Protein AF-A0A3N6HNC4-F1 (afdb_monomer_lite)

Foldseek 3Di:
DVVLCVPPVSVVVVLVVVLLVVCCVDPNVPPDPVRDDLQRQLLSQLCSVVPPHSVDPVSSVSSVCVVVVVVVVVVVVD

Sequence (78 aa):
MEESLQDPGQNIFIASEYLAQLKAESEFVDVPAEEMTPAQYQELAARYNGGPYWEGSDAQAYGRGFDNDLSNAREAMR

Structure (mmCIF, N/CA/C/O backbone):
data_AF-A0A3N6HNC4-F1
#
_entry.id   AF-A0A3N6HNC4-F1
#
loop_
_atom_site.group_PDB
_atom_site.id
_atom_site.type_symbol
_atom_site.label_atom_id
_atom_site.label_alt_id
_atom_site.label_comp_id
_atom_site.label_asym_id
_atom_site.label_entity_id
_atom_site.label_seq_id
_atom_site.pdbx_PDB_ins_code
_atom_site.Cartn_x
_atom_site.Cartn_y
_atom_site.Cartn_z
_atom_site.occupancy
_atom_site.B_iso_or_equiv
_atom_site.auth_seq_id
_atom_site.auth_comp_id
_atom_site.auth_asym_id
_atom_site.auth_atom_id
_atom_site.pdbx_PDB_model_num
ATOM 1 N N . MET A 1 1 ? -0.461 16.564 -16.017 1.00 51.22 1 MET A N 1
ATOM 2 C CA . MET A 1 1 ? -0.194 15.358 -15.203 1.00 51.22 1 MET A CA 1
ATOM 3 C C . MET A 1 1 ? 0.918 15.610 -14.198 1.00 51.22 1 MET A C 1
ATOM 5 O O . MET A 1 1 ? 0.746 15.222 -13.056 1.00 51.22 1 MET A O 1
ATOM 9 N N . GLU A 1 2 ? 2.005 16.300 -14.560 1.00 55.16 2 GLU A N 1
ATOM 10 C CA . GLU A 1 2 ? 3.046 16.652 -13.578 1.00 55.16 2 GLU A CA 1
ATOM 11 C C . GLU A 1 2 ? 2.579 17.671 -12.524 1.00 55.16 2 GLU A C 1
ATOM 13 O O . GLU A 1 2 ? 2.879 17.480 -11.355 1.00 55.16 2 GLU A O 1
ATOM 18 N N . GLU A 1 3 ? 1.776 18.686 -12.873 1.00 53.91 3 GLU A N 1
ATOM 19 C CA . GLU A 1 3 ? 1.291 19.681 -11.889 1.00 53.91 3 GLU A CA 1
ATOM 20 C C . GLU A 1 3 ? 0.339 19.107 -10.825 1.00 53.91 3 GLU A C 1
ATOM 22 O O . GLU A 1 3 ? 0.421 19.494 -9.664 1.00 53.91 3 GLU A O 1
ATOM 27 N N . SER A 1 4 ? -0.515 18.136 -11.170 1.00 52.75 4 SER A N 1
ATOM 28 C CA . SER A 1 4 ? -1.422 17.491 -10.202 1.00 52.75 4 SER A CA 1
ATOM 29 C C . SER A 1 4 ? -0.696 16.594 -9.195 1.00 52.75 4 SER A C 1
ATOM 31 O O . SER A 1 4 ? -1.256 16.257 -8.158 1.00 52.75 4 SER A O 1
ATOM 33 N N . LEU A 1 5 ? 0.546 16.196 -9.498 1.00 59.97 5 LEU A N 1
ATOM 34 C CA . LEU A 1 5 ? 1.425 15.494 -8.559 1.00 59.97 5 LEU A CA 1
ATOM 35 C C . LEU A 1 5 ? 2.188 16.465 -7.643 1.00 59.97 5 LEU A C 1
ATOM 37 O O . LEU A 1 5 ? 2.728 16.025 -6.629 1.00 59.97 5 LEU A O 1
ATOM 41 N N . GLN A 1 6 ? 2.241 17.757 -7.992 1.00 69.69 6 GLN A N 1
ATOM 42 C CA . GLN A 1 6 ? 2.935 18.800 -7.228 1.00 69.69 6 GLN A CA 1
ATOM 43 C C . GLN A 1 6 ? 2.040 19.418 -6.146 1.00 69.69 6 GLN A C 1
ATOM 45 O O . GLN A 1 6 ? 2.558 19.855 -5.122 1.00 69.69 6 GLN A O 1
ATOM 50 N N . ASP A 1 7 ? 0.716 19.438 -6.344 1.00 82.75 7 ASP A N 1
ATOM 51 C CA . ASP A 1 7 ? -0.237 19.820 -5.296 1.00 82.75 7 ASP A CA 1
ATOM 52 C C . ASP A 1 7 ? -0.454 18.651 -4.313 1.00 82.75 7 ASP A C 1
ATOM 54 O O . ASP A 1 7 ? -0.953 17.596 -4.719 1.00 82.75 7 ASP A O 1
ATOM 58 N N . PRO A 1 8 ? -0.117 18.802 -3.018 1.00 80.88 8 PRO A N 1
ATOM 59 C CA . PRO A 1 8 ? -0.224 17.706 -2.057 1.00 80.88 8 PRO A CA 1
ATOM 60 C C . PRO A 1 8 ? -1.653 17.177 -1.881 1.00 80.88 8 PRO A C 1
ATOM 62 O O . PRO A 1 8 ? -1.835 15.982 -1.660 1.00 80.88 8 PRO A O 1
ATOM 65 N N . GLY A 1 9 ? -2.670 18.038 -1.996 1.00 84.75 9 GLY A N 1
ATOM 66 C CA . GLY A 1 9 ? -4.070 17.644 -1.840 1.00 84.75 9 GLY A CA 1
ATOM 67 C C . GLY A 1 9 ? -4.554 16.768 -2.994 1.00 84.75 9 GLY A C 1
ATOM 68 O O . GLY A 1 9 ? -5.127 15.701 -2.768 1.00 84.75 9 GLY A O 1
ATOM 69 N N . GLN A 1 10 ? -4.279 17.181 -4.233 1.00 84.50 10 GLN A N 1
ATOM 70 C CA . GLN A 1 10 ? -4.580 16.384 -5.423 1.00 84.50 10 GLN A CA 1
ATOM 71 C C . GLN A 1 10 ? -3.781 15.082 -5.460 1.00 84.50 10 GLN A C 1
ATOM 73 O O . GLN A 1 10 ? -4.337 14.045 -5.819 1.00 84.50 10 GLN A O 1
ATOM 78 N N . ASN A 1 11 ? -2.512 15.111 -5.049 1.00 83.38 11 ASN A N 1
ATOM 79 C CA . ASN A 1 11 ? -1.676 13.918 -4.981 1.00 83.38 11 ASN A CA 1
ATOM 80 C C . ASN A 1 11 ? -2.265 12.879 -4.009 1.00 83.38 11 ASN A C 1
ATOM 82 O O . ASN A 1 11 ? -2.476 11.730 -4.396 1.00 83.38 11 ASN A O 1
ATOM 86 N N . ILE A 1 12 ? -2.639 13.300 -2.793 1.00 86.00 12 ILE A N 1
ATOM 87 C CA . ILE A 1 12 ? -3.280 12.422 -1.802 1.00 86.00 12 ILE A CA 1
ATOM 88 C C . ILE A 1 12 ? -4.593 11.846 -2.337 1.00 86.00 12 ILE A C 1
ATOM 90 O O . ILE A 1 12 ? -4.844 10.653 -2.169 1.00 86.00 12 ILE A O 1
ATOM 94 N N . PHE A 1 13 ? -5.418 12.659 -3.002 1.00 88.38 13 PHE A N 1
ATOM 95 C CA . PHE A 1 13 ? -6.672 12.184 -3.585 1.00 88.38 13 PHE A CA 1
ATOM 96 C C . PHE A 1 13 ? -6.429 11.101 -4.648 1.00 88.38 13 PHE A C 1
ATOM 98 O O . PHE A 1 13 ? -7.013 10.025 -4.569 1.00 88.38 13 PHE A O 1
ATOM 105 N N . ILE A 1 14 ? -5.513 11.340 -5.592 1.00 89.31 14 ILE A N 1
ATOM 106 C CA . ILE A 1 14 ? -5.176 10.379 -6.656 1.00 89.31 14 ILE A CA 1
ATOM 107 C C . ILE A 1 14 ? -4.608 9.079 -6.069 1.00 89.31 14 ILE A C 1
ATOM 109 O O . ILE A 1 14 ? -5.016 7.991 -6.476 1.00 89.31 14 ILE A O 1
ATOM 113 N N . ALA A 1 15 ? -3.693 9.179 -5.102 1.00 90.75 15 ALA A N 1
ATOM 114 C CA . ALA A 1 15 ? -3.123 8.014 -4.431 1.00 90.75 15 ALA A CA 1
ATOM 115 C C . ALA A 1 15 ? -4.198 7.199 -3.691 1.00 90.75 15 ALA A C 1
ATOM 117 O O . ALA A 1 15 ? -4.184 5.970 -3.745 1.00 90.75 15 ALA A O 1
ATOM 118 N N . SER A 1 16 ? -5.152 7.878 -3.046 1.00 91.12 16 SER A N 1
ATOM 119 C CA . SER A 1 16 ? -6.256 7.234 -2.323 1.00 91.12 16 SER A CA 1
ATOM 120 C C . SER A 1 16 ? -7.204 6.491 -3.264 1.00 91.12 16 SER A C 1
ATOM 122 O O . SER A 1 16 ? -7.557 5.347 -2.985 1.00 91.12 16 SER A O 1
ATOM 124 N N . GLU A 1 17 ? -7.561 7.090 -4.403 1.00 94.94 17 GLU A N 1
ATOM 125 C CA . GLU A 1 17 ? -8.385 6.433 -5.427 1.00 94.94 17 GLU A CA 1
ATOM 126 C C . GLU A 1 17 ? -7.690 5.188 -5.993 1.00 94.94 17 GLU A C 1
ATOM 128 O O . GLU A 1 17 ? -8.307 4.132 -6.137 1.00 94.94 17 GLU A O 1
ATOM 133 N N . TYR A 1 18 ? -6.382 5.274 -6.252 1.00 95.88 18 TYR A N 1
ATOM 134 C CA . TYR A 1 18 ? -5.629 4.122 -6.740 1.00 95.88 18 TYR A CA 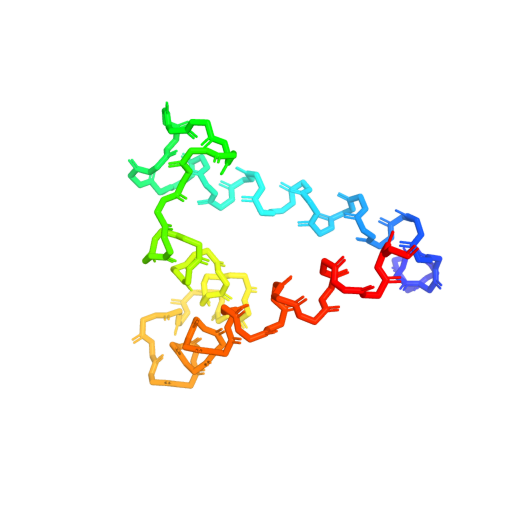1
ATOM 135 C C . TYR A 1 18 ? -5.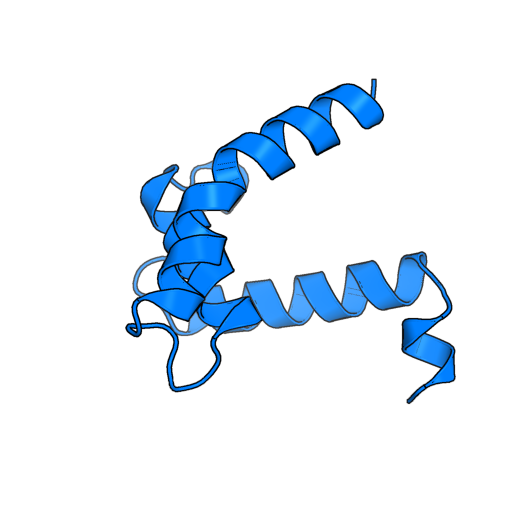538 3.001 -5.690 1.00 95.88 18 TYR A C 1
ATOM 137 O O . TYR A 1 18 ? -5.727 1.831 -6.018 1.00 95.88 18 TYR A O 1
ATOM 145 N N . LEU A 1 19 ? -5.340 3.331 -4.410 1.00 95.19 19 LEU A N 1
ATOM 146 C CA . LEU A 1 19 ? -5.396 2.347 -3.321 1.00 95.19 19 LEU A CA 1
ATOM 147 C C . LEU A 1 19 ? -6.780 1.693 -3.193 1.00 95.19 19 LEU A C 1
ATOM 149 O O . LEU A 1 19 ? -6.863 0.483 -2.971 1.00 95.19 19 LEU A O 1
ATOM 153 N N . ALA A 1 20 ? -7.860 2.460 -3.364 1.00 95.69 20 ALA A N 1
ATOM 154 C CA . ALA A 1 20 ? -9.221 1.929 -3.352 1.00 95.69 20 ALA A CA 1
ATOM 155 C C . ALA A 1 20 ? -9.452 0.936 -4.501 1.00 95.69 20 ALA A C 1
ATOM 157 O O . ALA A 1 20 ? -10.038 -0.127 -4.283 1.00 95.69 20 ALA A O 1
ATOM 158 N N . GLN A 1 21 ? -8.931 1.231 -5.696 1.00 97.44 21 GLN A N 1
ATOM 159 C CA . GLN A 1 21 ? -8.955 0.298 -6.821 1.00 97.44 21 GLN A CA 1
ATOM 160 C C . GLN A 1 21 ? -8.181 -0.991 -6.502 1.00 97.44 21 GLN A C 1
ATOM 162 O O . GLN A 1 21 ? -8.723 -2.083 -6.663 1.00 97.44 21 GLN A O 1
ATOM 167 N N . LEU A 1 22 ? -6.952 -0.887 -5.988 1.00 97.56 22 LEU A N 1
ATOM 168 C CA . LEU A 1 22 ? -6.139 -2.059 -5.633 1.00 97.56 22 LEU A CA 1
ATOM 169 C C . LEU A 1 22 ? -6.806 -2.943 -4.571 1.00 97.56 22 LEU A C 1
ATOM 171 O O . LEU A 1 22 ? -6.689 -4.166 -4.627 1.00 97.56 22 LEU A O 1
ATOM 175 N N . LYS A 1 23 ? -7.526 -2.339 -3.618 1.00 97.75 23 LYS A N 1
ATOM 176 C CA . LYS A 1 23 ? -8.340 -3.058 -2.628 1.00 97.75 23 LYS A CA 1
ATOM 177 C C . LYS A 1 23 ? -9.543 -3.753 -3.261 1.00 97.75 23 LYS A C 1
ATOM 179 O O . LYS A 1 23 ? -9.878 -4.863 -2.860 1.00 97.75 23 LYS A O 1
ATOM 184 N N . ALA A 1 24 ? -10.201 -3.116 -4.226 1.00 97.12 24 ALA A N 1
ATOM 185 C CA . ALA A 1 24 ? -11.319 -3.721 -4.947 1.00 97.12 24 ALA A CA 1
ATOM 186 C C . ALA A 1 24 ? -10.884 -4.918 -5.813 1.00 97.12 24 ALA A C 1
ATOM 188 O O . ALA A 1 24 ? -11.676 -5.825 -6.051 1.00 97.12 24 ALA A O 1
ATOM 189 N N . GLU A 1 25 ? -9.626 -4.931 -6.257 1.00 96.56 25 GLU A N 1
ATOM 190 C CA . GLU A 1 25 ? -9.009 -6.020 -7.024 1.00 96.56 25 GLU A CA 1
ATOM 191 C C . GLU A 1 25 ? -8.377 -7.119 -6.144 1.00 96.56 25 GLU A C 1
ATOM 193 O O . GLU A 1 25 ? -7.849 -8.103 -6.668 1.00 96.56 25 GLU A O 1
ATOM 198 N N . SER A 1 26 ? -8.397 -6.968 -4.816 1.00 96.38 26 SER A N 1
ATOM 199 C CA . SER A 1 26 ? -7.864 -7.954 -3.873 1.00 96.38 26 SER A CA 1
ATOM 200 C C . SER A 1 26 ? -8.975 -8.726 -3.159 1.00 96.38 26 SER A C 1
ATOM 202 O O . SER A 1 26 ? -10.166 -8.444 -3.290 1.00 96.38 26 SER A O 1
ATOM 204 N N . GLU A 1 27 ? -8.583 -9.693 -2.332 1.00 96.88 27 GLU A N 1
ATOM 205 C CA . GLU A 1 27 ? -9.512 -10.439 -1.475 1.00 96.88 27 GLU A CA 1
ATOM 206 C C . GLU A 1 27 ? -10.100 -9.580 -0.334 1.00 96.88 27 GLU A C 1
ATOM 208 O O . GLU A 1 27 ? -10.903 -10.062 0.461 1.00 96.88 27 GLU A O 1
ATOM 213 N N . PHE A 1 28 ? -9.707 -8.305 -0.225 1.00 94.31 28 PHE A N 1
ATOM 214 C CA . PHE A 1 28 ? -10.082 -7.405 0.872 1.00 94.31 28 PHE A CA 1
ATOM 215 C C . PHE A 1 28 ? -11.191 -6.421 0.475 1.00 94.31 28 PHE A C 1
ATOM 217 O O . PHE A 1 28 ? -11.452 -5.458 1.201 1.00 94.31 28 PHE A O 1
ATOM 224 N N . VAL A 1 29 ? -11.842 -6.626 -0.674 1.00 96.25 29 VAL A N 1
ATOM 225 C CA . VAL A 1 29 ? -12.890 -5.737 -1.202 1.00 96.25 29 VAL A CA 1
ATOM 226 C C . VAL A 1 29 ? -13.988 -5.442 -0.173 1.00 96.25 29 VAL A C 1
ATOM 228 O O . VAL A 1 29 ? -14.336 -4.276 0.011 1.00 96.25 29 VAL A O 1
ATOM 231 N N . ASP A 1 30 ? -14.416 -6.446 0.592 1.00 96.81 30 ASP A N 1
ATOM 232 C CA . ASP A 1 30 ? -15.507 -6.331 1.571 1.00 96.81 30 ASP A CA 1
ATOM 233 C C . ASP A 1 30 ? -15.055 -5.922 2.983 1.00 96.81 30 ASP A C 1
ATOM 235 O O . ASP A 1 30 ? -15.883 -5.745 3.873 1.00 96.81 30 ASP A O 1
ATOM 239 N N . VAL A 1 31 ? -13.750 -5.761 3.217 1.00 96.81 31 VAL A N 1
ATOM 240 C CA . VAL A 1 31 ? -13.216 -5.341 4.522 1.00 96.81 31 VAL A CA 1
ATOM 241 C C . VAL A 1 31 ? -13.227 -3.812 4.592 1.00 96.81 31 VAL A C 1
ATOM 243 O O . VAL A 1 31 ? -12.612 -3.188 3.727 1.00 96.81 31 VAL A O 1
ATOM 246 N N . PRO A 1 32 ? -13.891 -3.159 5.562 1.00 95.12 32 PRO A N 1
ATOM 247 C CA . PRO A 1 32 ? -13.760 -1.713 5.748 1.00 95.12 32 PRO A CA 1
ATOM 248 C C . PRO A 1 32 ? -12.287 -1.327 5.928 1.00 95.12 32 PRO A C 1
ATOM 250 O O . PRO A 1 32 ? -11.533 -2.062 6.565 1.00 95.12 32 PRO A O 1
ATOM 253 N N . ALA A 1 33 ? -11.843 -0.205 5.354 1.00 90.88 33 ALA A N 1
ATOM 254 C CA . ALA A 1 33 ? -10.421 0.153 5.359 1.00 90.88 33 ALA A CA 1
ATOM 255 C C . ALA A 1 33 ? -9.878 0.231 6.797 1.00 90.88 33 ALA A C 1
ATOM 257 O O . ALA A 1 33 ? -8.853 -0.356 7.122 1.00 90.88 33 ALA A O 1
ATOM 258 N N . GLU A 1 34 ? -10.620 0.864 7.694 1.00 89.62 34 GLU A N 1
ATOM 259 C CA . GLU A 1 34 ? -10.341 1.009 9.120 1.00 89.62 34 GLU A CA 1
ATOM 260 C C . GLU A 1 34 ? -10.297 -0.315 9.906 1.00 89.62 34 GLU A C 1
ATOM 262 O O . GLU A 1 34 ? -9.717 -0.355 10.992 1.00 89.62 34 GLU A O 1
ATOM 267 N N . GLU A 1 35 ? -10.859 -1.392 9.352 1.00 95.00 35 GLU A N 1
ATOM 268 C CA . GLU A 1 35 ? -10.866 -2.743 9.927 1.00 95.00 35 GLU A CA 1
ATOM 269 C C . GLU A 1 35 ? -9.832 -3.675 9.277 1.00 95.00 35 GLU A C 1
ATOM 271 O O . GLU A 1 35 ? -9.675 -4.821 9.706 1.00 95.00 35 GLU A O 1
ATOM 276 N N . MET A 1 36 ? -9.102 -3.205 8.259 1.00 94.12 36 MET A N 1
ATOM 277 C CA . MET A 1 36 ? -8.059 -4.000 7.621 1.00 94.12 36 MET A CA 1
ATOM 278 C C . MET A 1 36 ? -6.969 -4.384 8.622 1.00 94.12 36 MET A C 1
ATOM 280 O O . MET A 1 36 ? -6.482 -3.585 9.426 1.00 94.12 36 MET A O 1
ATOM 284 N N . THR A 1 37 ? -6.550 -5.640 8.542 1.00 94.31 37 THR A N 1
ATOM 285 C CA . THR A 1 37 ? -5.430 -6.149 9.331 1.00 94.31 37 THR A CA 1
ATOM 286 C C . THR A 1 37 ? -4.109 -5.547 8.841 1.00 94.31 37 THR A C 1
ATOM 288 O O . THR A 1 37 ? -4.006 -5.164 7.670 1.00 94.31 37 THR A O 1
ATOM 291 N N . PRO A 1 38 ? -3.054 -5.533 9.680 1.00 92.62 38 PRO A N 1
ATOM 292 C CA . PRO A 1 38 ? -1.730 -5.088 9.252 1.00 92.62 38 PRO A CA 1
ATOM 293 C C . PRO A 1 38 ? -1.259 -5.785 7.970 1.00 92.62 38 PRO A C 1
ATOM 295 O O . PRO A 1 38 ? -0.871 -5.121 7.021 1.00 92.62 38 PRO A O 1
ATOM 298 N N . ALA A 1 39 ? -1.403 -7.110 7.872 1.00 95.06 39 ALA A N 1
ATOM 299 C CA . ALA A 1 39 ? -0.995 -7.863 6.683 1.00 95.06 39 ALA A CA 1
ATOM 300 C C . ALA A 1 39 ? -1.710 -7.400 5.399 1.00 95.06 39 ALA A C 1
ATOM 302 O O . ALA A 1 39 ? -1.084 -7.292 4.347 1.00 95.06 39 ALA A O 1
ATOM 303 N N . GLN A 1 40 ? -3.001 -7.072 5.487 1.00 96.31 40 GLN A N 1
ATOM 304 C CA . GLN A 1 40 ? -3.764 -6.585 4.337 1.00 96.31 40 GLN A CA 1
ATOM 305 C C . GLN A 1 40 ? -3.304 -5.189 3.898 1.00 96.31 40 GLN A C 1
ATOM 307 O O . GLN A 1 40 ? -3.223 -4.907 2.702 1.00 96.31 40 GLN A O 1
ATOM 312 N N . TYR A 1 41 ? -2.956 -4.321 4.849 1.00 94.81 41 TYR A N 1
ATOM 313 C CA . TYR A 1 41 ? -2.357 -3.028 4.532 1.00 94.81 41 TYR A CA 1
ATOM 314 C C . TYR A 1 41 ? -0.965 -3.158 3.904 1.00 94.81 41 TYR A C 1
ATOM 316 O O . TYR A 1 41 ? -0.664 -2.473 2.926 1.00 94.81 41 TYR A O 1
ATOM 324 N N . GLN A 1 42 ? -0.127 -4.053 4.430 1.00 96.25 42 GLN A N 1
ATOM 325 C CA . GLN A 1 42 ? 1.203 -4.316 3.883 1.00 96.25 42 GLN A CA 1
ATOM 326 C C . GLN A 1 42 ? 1.119 -4.828 2.437 1.00 96.25 42 GLN A C 1
ATOM 328 O O . GLN A 1 42 ? 1.902 -4.405 1.586 1.00 96.25 42 GLN A O 1
ATOM 333 N N . GLU A 1 43 ? 0.144 -5.687 2.130 1.00 97.12 43 GLU A N 1
ATOM 334 C CA . GLU A 1 43 ? -0.097 -6.136 0.759 1.00 97.12 43 GLU A CA 1
ATOM 335 C C . GLU A 1 43 ? -0.510 -4.977 -0.159 1.00 97.12 43 GLU A C 1
ATOM 337 O O . GLU A 1 43 ? 0.051 -4.841 -1.247 1.00 97.12 43 GLU A O 1
ATOM 342 N N . LEU A 1 44 ? -1.429 -4.101 0.270 1.00 96.50 44 LEU A N 1
ATOM 343 C CA . LEU A 1 44 ? -1.784 -2.912 -0.516 1.00 96.50 44 LEU A CA 1
ATOM 344 C C . LEU A 1 44 ? -0.576 -2.000 -0.758 1.00 96.50 44 LEU A C 1
ATOM 346 O O . LEU A 1 44 ? -0.399 -1.514 -1.874 1.00 96.50 44 LEU A O 1
ATOM 350 N N . ALA A 1 45 ? 0.289 -1.809 0.241 1.00 95.81 45 ALA A N 1
ATOM 351 C CA . ALA A 1 45 ? 1.516 -1.034 0.085 1.00 95.81 45 ALA A CA 1
ATOM 352 C C . ALA A 1 45 ? 2.481 -1.680 -0.925 1.00 95.81 45 ALA A C 1
ATOM 354 O O . ALA A 1 45 ? 3.067 -0.981 -1.755 1.00 95.81 45 ALA A O 1
ATOM 355 N N . ALA A 1 46 ? 2.617 -3.009 -0.909 1.00 97.56 46 ALA A N 1
ATOM 356 C CA . ALA A 1 46 ? 3.413 -3.733 -1.896 1.00 97.56 46 ALA A CA 1
ATOM 357 C C . ALA A 1 46 ? 2.815 -3.620 -3.308 1.00 97.56 46 ALA A C 1
ATOM 359 O O . ALA A 1 46 ? 3.551 -3.366 -4.260 1.00 97.56 46 ALA A O 1
ATOM 360 N N . ARG A 1 47 ? 1.488 -3.744 -3.456 1.00 97.75 47 ARG A N 1
ATOM 361 C CA . ARG A 1 47 ? 0.772 -3.589 -4.737 1.00 97.75 47 ARG A CA 1
ATOM 362 C C . ARG A 1 47 ? 0.914 -2.181 -5.311 1.00 97.75 47 ARG A C 1
ATOM 364 O O . ARG A 1 47 ? 1.237 -2.032 -6.487 1.00 97.75 47 ARG A O 1
ATOM 371 N N . TYR A 1 48 ? 0.743 -1.161 -4.474 1.00 95.62 48 TYR A N 1
ATOM 372 C CA . TYR A 1 48 ? 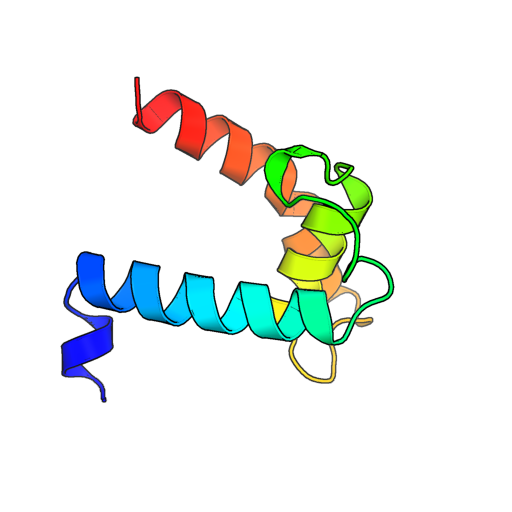0.845 0.243 -4.872 1.00 95.62 48 TYR A CA 1
ATOM 373 C C . TYR A 1 48 ? 2.234 0.584 -5.424 1.00 95.62 48 TYR A C 1
ATOM 375 O O . 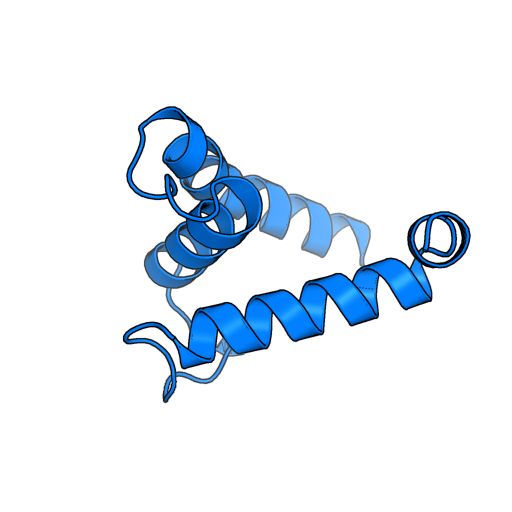TYR A 1 48 ? 2.344 1.196 -6.484 1.00 95.62 48 TYR A O 1
ATOM 383 N N . ASN A 1 49 ? 3.291 0.151 -4.730 1.00 94.56 49 ASN A N 1
ATOM 384 C CA . ASN A 1 49 ? 4.669 0.489 -5.092 1.00 94.56 49 ASN A CA 1
ATOM 385 C C . ASN A 1 49 ? 5.288 -0.482 -6.114 1.00 94.56 49 ASN A C 1
ATOM 387 O O . ASN A 1 49 ? 6.155 -0.089 -6.891 1.00 94.56 49 ASN A O 1
ATOM 391 N N . GLY A 1 50 ? 4.869 -1.749 -6.114 1.00 95.06 50 GLY A N 1
ATOM 392 C CA . GLY A 1 50 ? 5.425 -2.807 -6.962 1.00 95.06 50 GLY A CA 1
ATOM 393 C C . GLY A 1 50 ? 4.679 -3.048 -8.274 1.00 95.06 50 GLY A C 1
ATOM 394 O O . GLY A 1 50 ? 5.218 -3.702 -9.171 1.00 95.06 50 GLY A O 1
ATOM 395 N N . GLY A 1 51 ? 3.445 -2.547 -8.402 1.00 94.69 51 GLY A N 1
ATOM 396 C CA . GLY A 1 51 ? 2.606 -2.757 -9.581 1.00 94.69 51 GLY A CA 1
ATOM 397 C C . GLY A 1 51 ? 2.462 -4.250 -9.927 1.00 94.69 51 GLY A C 1
ATOM 398 O O . GLY A 1 51 ? 2.2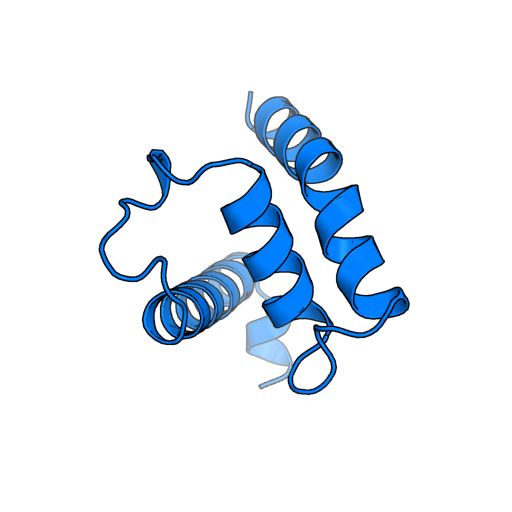82 -5.073 -9.030 1.00 94.69 51 GLY A O 1
ATOM 399 N N . PRO A 1 52 ? 2.592 -4.652 -11.206 1.00 95.00 52 PRO A N 1
ATOM 400 C CA . PRO A 1 52 ? 2.506 -6.059 -11.615 1.00 95.00 52 PRO A CA 1
ATOM 401 C C . PRO A 1 52 ? 3.527 -7.004 -10.959 1.00 95.00 52 PRO A C 1
ATOM 403 O O . PRO A 1 52 ? 3.353 -8.216 -11.020 1.00 95.00 52 PRO A O 1
ATOM 406 N N . TYR A 1 53 ? 4.588 -6.475 -10.344 1.00 96.06 53 TYR A N 1
ATOM 407 C CA . TYR A 1 53 ? 5.664 -7.250 -9.719 1.00 96.06 53 TYR A CA 1
ATOM 408 C C . TYR A 1 53 ? 5.601 -7.217 -8.187 1.00 96.06 53 TYR A C 1
ATOM 410 O O . TYR A 1 53 ? 6.610 -7.441 -7.518 1.00 96.06 53 TYR A O 1
ATOM 418 N N . TRP A 1 54 ? 4.430 -6.918 -7.619 1.00 96.69 54 TRP A N 1
ATOM 419 C CA . TRP A 1 54 ? 4.256 -6.698 -6.182 1.00 96.69 54 TRP A CA 1
ATOM 420 C C . TRP A 1 54 ? 4.625 -7.896 -5.294 1.00 96.69 54 TRP A C 1
ATOM 422 O O . TRP A 1 54 ? 4.965 -7.723 -4.125 1.00 96.69 54 TRP A O 1
ATOM 432 N N . GLU A 1 55 ? 4.605 -9.107 -5.845 1.00 96.69 55 GLU A N 1
ATOM 433 C CA . GLU A 1 55 ? 5.033 -10.329 -5.155 1.00 96.69 55 GLU A CA 1
ATOM 434 C C . GLU A 1 55 ? 6.565 -10.420 -4.996 1.00 96.69 55 GLU A C 1
ATOM 436 O O . GLU A 1 55 ? 7.071 -11.207 -4.196 1.00 96.69 55 GLU A O 1
ATOM 441 N N . GLY A 1 56 ? 7.325 -9.607 -5.7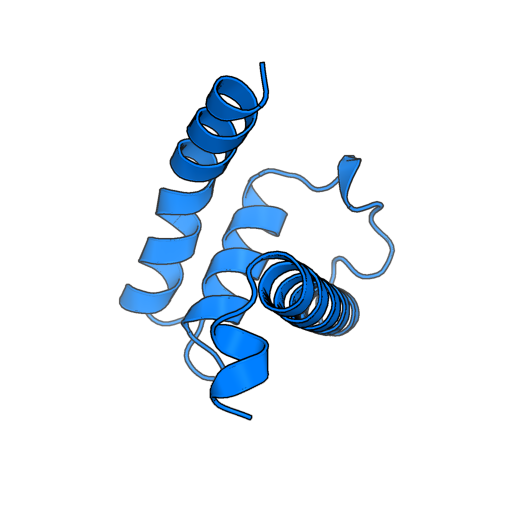37 1.00 97.38 56 GLY A N 1
ATOM 442 C CA . GLY A 1 56 ? 8.784 -9.564 -5.676 1.00 97.38 56 GLY A CA 1
ATOM 443 C C . GLY A 1 56 ? 9.318 -9.042 -4.338 1.00 97.38 56 GLY A C 1
ATOM 444 O O . GLY A 1 56 ? 8.694 -8.218 -3.669 1.00 97.38 56 GLY A O 1
ATOM 445 N N . SER A 1 57 ? 10.524 -9.478 -3.960 1.00 95.50 57 SER A N 1
ATOM 446 C CA . SER A 1 57 ? 11.159 -9.143 -2.672 1.00 95.50 57 SER A CA 1
ATOM 447 C C . SER A 1 57 ? 11.251 -7.644 -2.385 1.00 95.50 57 SER A C 1
ATOM 449 O O . SER A 1 57 ? 11.114 -7.232 -1.226 1.00 95.50 57 SER A O 1
ATOM 451 N N . ASP A 1 58 ? 11.478 -6.860 -3.438 1.00 93.62 58 ASP A N 1
ATOM 452 C CA . ASP A 1 58 ? 11.659 -5.411 -3.380 1.00 93.62 58 ASP A CA 1
ATOM 453 C C . ASP A 1 58 ? 10.323 -4.714 -3.122 1.00 93.62 58 ASP A C 1
ATOM 455 O O . ASP A 1 58 ? 10.217 -3.882 -2.225 1.00 93.62 58 ASP A O 1
ATOM 459 N N . ALA A 1 59 ? 9.265 -5.125 -3.821 1.00 95.56 59 ALA A N 1
ATOM 460 C CA . ALA A 1 59 ? 7.923 -4.609 -3.591 1.00 95.56 59 ALA A CA 1
ATOM 461 C C . ALA A 1 59 ? 7.405 -4.967 -2.189 1.00 95.56 59 ALA A C 1
ATOM 463 O O . ALA A 1 59 ? 6.873 -4.123 -1.469 1.00 95.56 59 ALA A O 1
ATOM 464 N N . GLN A 1 60 ? 7.659 -6.199 -1.748 1.00 97.00 60 GLN A N 1
ATOM 465 C CA . GLN A 1 60 ? 7.340 -6.654 -0.395 1.00 97.00 60 GLN A CA 1
ATOM 466 C C . GLN A 1 60 ? 8.097 -5.869 0.692 1.00 97.00 60 GLN A C 1
ATOM 468 O O . GLN A 1 60 ? 7.667 -5.848 1.846 1.00 97.00 60 GLN A O 1
ATOM 473 N N . ALA A 1 61 ? 9.216 -5.208 0.364 1.00 95.44 61 ALA A N 1
ATOM 474 C CA . ALA A 1 61 ? 9.908 -4.330 1.308 1.00 95.44 61 ALA A CA 1
ATOM 475 C C . ALA A 1 61 ? 9.076 -3.092 1.661 1.00 95.44 61 ALA A C 1
ATOM 477 O O . ALA A 1 61 ? 9.076 -2.699 2.827 1.00 95.44 61 ALA A O 1
ATOM 478 N N . TYR A 1 62 ? 8.315 -2.541 0.709 1.00 93.50 62 TYR A N 1
ATOM 479 C CA . TYR A 1 62 ? 7.356 -1.468 0.989 1.00 93.50 62 TYR A CA 1
ATOM 480 C C . TYR A 1 62 ? 6.246 -1.940 1.927 1.00 93.50 62 TYR A C 1
ATOM 482 O O . TYR A 1 62 ? 5.903 -1.230 2.867 1.00 93.50 62 TYR A O 1
ATOM 490 N N . GLY A 1 63 ? 5.754 -3.169 1.737 1.00 94.12 63 GLY A N 1
ATOM 491 C CA . GLY A 1 63 ? 4.821 -3.796 2.673 1.00 94.12 63 GLY A CA 1
ATOM 492 C C . GLY A 1 63 ? 5.394 -3.865 4.088 1.00 94.12 63 GLY A C 1
ATOM 493 O O . GLY A 1 63 ? 4.807 -3.333 5.018 1.00 94.12 63 GLY A O 1
ATOM 494 N N . ARG A 1 64 ? 6.600 -4.417 4.260 1.00 93.56 64 ARG A N 1
ATOM 495 C CA . ARG A 1 64 ? 7.255 -4.501 5.582 1.00 93.56 64 ARG A CA 1
ATOM 496 C C . ARG A 1 64 ? 7.513 -3.137 6.236 1.00 93.56 64 ARG A C 1
ATOM 498 O O . ARG A 1 64 ? 7.555 -3.057 7.460 1.00 93.56 64 ARG A O 1
ATOM 505 N N . GLY A 1 65 ? 7.732 -2.091 5.439 1.00 91.00 65 GLY A N 1
ATOM 506 C CA . GLY A 1 65 ? 7.939 -0.723 5.924 1.00 91.00 65 GLY A CA 1
ATOM 507 C C . GLY A 1 65 ? 6.655 -0.016 6.365 1.00 91.00 65 GLY A C 1
ATOM 508 O O . GLY A 1 65 ? 6.716 0.859 7.227 1.00 91.00 65 GLY A O 1
ATOM 509 N N . PHE A 1 66 ? 5.503 -0.438 5.837 1.00 88.38 66 PHE A N 1
ATOM 510 C CA . PHE A 1 66 ? 4.229 0.265 5.972 1.00 88.38 66 PHE A CA 1
ATOM 511 C C . PHE A 1 66 ? 3.820 0.556 7.421 1.00 88.38 66 PHE A C 1
ATOM 513 O O . PHE A 1 66 ? 3.406 1.672 7.725 1.00 88.38 66 PHE A O 1
ATOM 520 N N . ASP A 1 67 ? 3.949 -0.414 8.331 1.00 81.81 67 ASP A N 1
ATOM 521 C CA . ASP A 1 67 ? 3.502 -0.230 9.720 1.00 81.81 67 ASP A CA 1
ATOM 522 C C . ASP A 1 67 ? 4.278 0.891 10.433 1.00 81.81 67 ASP A C 1
ATOM 524 O O . ASP A 1 67 ? 3.706 1.643 11.230 1.00 81.81 67 ASP A O 1
ATOM 528 N N . ASN A 1 68 ? 5.566 1.050 10.110 1.00 82.94 68 ASN A N 1
ATOM 529 C CA . ASN A 1 68 ? 6.385 2.137 10.645 1.00 82.94 68 ASN A CA 1
ATOM 530 C C . ASN A 1 68 ? 5.929 3.489 10.082 1.00 82.94 68 ASN A C 1
ATOM 532 O O . ASN A 1 68 ? 5.768 4.449 10.838 1.00 82.94 68 ASN A O 1
ATOM 536 N N . ASP A 1 69 ? 5.667 3.557 8.776 1.00 83.06 69 ASP A N 1
ATOM 537 C CA . ASP A 1 69 ? 5.216 4.780 8.107 1.00 83.06 69 ASP A CA 1
ATOM 538 C C . ASP A 1 69 ? 3.831 5.218 8.595 1.00 83.06 69 ASP A C 1
ATOM 540 O O . ASP A 1 69 ? 3.612 6.401 8.858 1.00 83.06 69 ASP A O 1
ATOM 544 N N . LEU A 1 70 ? 2.910 4.271 8.806 1.00 78.75 70 LEU A N 1
ATOM 545 C CA . LEU A 1 70 ? 1.583 4.550 9.351 1.00 78.75 70 LEU A CA 1
ATOM 546 C C . LEU A 1 70 ? 1.665 5.096 10.780 1.00 78.75 70 LEU A C 1
ATOM 548 O O . LEU A 1 70 ? 0.939 6.032 11.126 1.00 78.75 70 LEU A O 1
ATOM 552 N N . SER A 1 71 ? 2.543 4.533 11.614 1.00 79.94 71 SER A N 1
ATOM 553 C CA . SER A 1 71 ? 2.775 5.045 12.966 1.00 79.94 71 SER A CA 1
ATOM 554 C C . SER A 1 71 ? 3.307 6.481 12.930 1.00 79.94 71 SER A C 1
ATOM 556 O O . SER A 1 71 ? 2.751 7.353 13.599 1.00 79.94 71 SER A O 1
ATOM 558 N N . ASN A 1 72 ? 4.320 6.744 12.099 1.00 81.25 72 ASN A N 1
ATOM 559 C CA . ASN A 1 72 ? 4.909 8.076 11.938 1.00 81.25 72 ASN A CA 1
ATOM 560 C C . ASN A 1 72 ? 3.886 9.095 11.414 1.00 81.25 72 ASN A C 1
ATOM 562 O O . ASN A 1 72 ? 3.803 10.211 11.921 1.00 81.25 72 ASN A O 1
ATOM 566 N N . ALA A 1 73 ? 3.067 8.712 10.430 1.00 79.50 73 ALA A N 1
ATOM 567 C CA . ALA A 1 73 ? 2.030 9.575 9.874 1.00 79.50 73 ALA A CA 1
ATOM 568 C C . ALA A 1 73 ? 0.958 9.927 10.917 1.00 79.50 73 ALA A C 1
ATOM 570 O O . ALA A 1 73 ? 0.541 11.079 11.016 1.00 79.50 73 ALA A O 1
ATOM 571 N N . ARG A 1 74 ? 0.531 8.953 11.732 1.00 79.50 74 ARG A N 1
ATOM 572 C CA . ARG A 1 74 ? -0.417 9.188 12.834 1.00 79.50 74 ARG A CA 1
ATOM 573 C C . ARG A 1 74 ? 0.148 10.131 13.892 1.00 79.50 74 ARG A C 1
ATOM 575 O O . ARG A 1 74 ? -0.604 10.935 14.434 1.00 79.50 74 ARG A O 1
ATOM 582 N N . GLU A 1 75 ? 1.439 10.028 14.196 1.00 82.19 75 GLU A N 1
ATOM 583 C CA . GLU A 1 75 ? 2.118 10.935 15.124 1.00 82.19 75 GLU A CA 1
ATOM 584 C C . GLU A 1 75 ? 2.232 12.351 14.552 1.00 82.19 75 GLU A C 1
ATOM 586 O O . GLU A 1 75 ? 1.897 13.305 15.242 1.00 82.19 75 GLU A O 1
ATOM 591 N N . ALA A 1 76 ? 2.614 12.491 13.281 1.00 80.25 76 ALA A N 1
ATOM 592 C CA . ALA A 1 76 ? 2.738 13.787 12.613 1.00 80.25 76 ALA A CA 1
ATOM 593 C C . ALA A 1 76 ? 1.402 14.542 12.457 1.00 80.25 76 ALA A C 1
ATOM 595 O O . ALA A 1 76 ? 1.404 15.750 12.232 1.00 80.25 76 ALA A O 1
ATOM 596 N N . MET A 1 77 ? 0.268 13.837 12.549 1.00 74.62 77 MET A N 1
ATOM 597 C CA . MET A 1 77 ? -1.082 14.413 12.507 1.00 74.62 77 MET A CA 1
ATOM 598 C C . MET A 1 77 ? -1.647 14.796 13.890 1.00 74.62 77 MET A C 1
ATOM 600 O O . MET A 1 77 ? -2.784 15.269 13.957 1.00 74.62 77 MET A O 1
ATOM 604 N N . ARG A 1 78 ? -0.904 14.576 14.984 1.00 72.00 78 ARG A N 1
ATOM 605 C CA . ARG A 1 78 ? -1.255 15.056 16.334 1.00 72.00 78 ARG A CA 1
ATOM 606 C C . ARG A 1 78 ? -0.683 16.439 16.611 1.00 72.00 78 ARG A C 1
ATOM 608 O O . ARG A 1 78 ? -1.367 17.174 17.357 1.00 72.00 78 ARG A O 1
#

pLDDT: mean 88.77, std 11.24, range [51.22, 97.75]

Radius of gyration: 13.12 Å; chains: 1; bounding box: 27×30×32 Å

Secondary structure (DSSP, 8-state):
-HHHHHSHHHHHHHHHHHHHHHHHTSTTTTS-GGG--HHHHHHHHHHHHHGGGTTSHHHHHHHHHHHHHHHHHHHHT-